Protein AF-A0A2A3XXN0-F1 (afdb_monomer_lite)

pLDDT: mean 83.29, std 21.58, range [26.61, 98.38]

Radius of gyration: 18.11 Å; chains: 1; bounding box: 36×48×67 Å

Structure (mmCIF, N/CA/C/O backbone):
data_AF-A0A2A3XXN0-F1
#
_entry.id   AF-A0A2A3XXN0-F1
#
loop_
_atom_site.group_PDB
_atom_site.id
_atom_site.type_symbol
_atom_site.label_atom_id
_atom_site.label_alt_id
_atom_site.label_comp_id
_atom_site.label_asym_id
_atom_site.label_entity_id
_atom_site.label_seq_id
_atom_site.pdbx_PDB_ins_code
_atom_site.Cartn_x
_atom_site.Cartn_y
_atom_site.Cartn_z
_atom_site.occupancy
_atom_site.B_iso_or_equiv
_atom_site.auth_seq_id
_atom_site.auth_comp_id
_atom_site.auth_asym_id
_atom_site.auth_atom_id
_atom_site.pdbx_PDB_model_num
ATOM 1 N N . MET A 1 1 ? 0.523 -31.269 47.892 1.00 31.52 1 MET A N 1
ATOM 2 C CA . MET A 1 1 ? 1.799 -30.514 47.862 1.00 31.52 1 MET A CA 1
ATOM 3 C C . MET A 1 1 ? 2.349 -30.704 46.452 1.00 31.52 1 MET A C 1
ATOM 5 O O . MET A 1 1 ? 2.506 -31.855 46.098 1.00 31.52 1 MET A O 1
ATOM 9 N N . ASN A 1 2 ? 2.529 -29.755 45.531 1.00 29.28 2 ASN A N 1
ATOM 10 C CA . ASN A 1 2 ? 2.649 -28.292 45.492 1.00 29.28 2 ASN A CA 1
ATOM 11 C C . ASN A 1 2 ? 2.385 -27.905 44.000 1.00 29.28 2 ASN A C 1
ATOM 13 O O . ASN A 1 2 ? 3.037 -28.478 43.140 1.00 29.28 2 ASN A O 1
ATOM 17 N N . LYS A 1 3 ? 1.225 -27.328 43.643 1.00 26.61 3 LYS A N 1
ATOM 18 C CA . LYS A 1 3 ? 0.945 -25.919 43.244 1.00 26.61 3 LYS A CA 1
ATOM 19 C C . LYS A 1 3 ? 1.565 -25.415 41.909 1.00 26.61 3 LYS A C 1
ATOM 21 O O . LYS A 1 3 ? 2.778 -25.372 41.786 1.00 26.61 3 LYS A O 1
ATOM 26 N N . TYR A 1 4 ? 0.668 -24.887 41.052 1.00 28.94 4 TYR A N 1
ATOM 27 C CA . TYR A 1 4 ? 0.806 -24.082 39.807 1.00 28.94 4 TYR A CA 1
ATOM 28 C C . TYR A 1 4 ? 1.033 -24.847 38.487 1.00 28.94 4 TYR A C 1
ATOM 30 O O . TYR A 1 4 ? 2.072 -25.468 38.322 1.00 28.94 4 TYR A O 1
ATOM 38 N N . ARG A 1 5 ? 0.056 -24.998 37.567 1.00 27.69 5 ARG A N 1
ATOM 39 C CA . ARG A 1 5 ? -0.831 -24.053 36.819 1.00 27.69 5 ARG A CA 1
ATOM 40 C C . ARG A 1 5 ? -0.093 -23.121 35.860 1.00 27.69 5 ARG A C 1
ATOM 42 O O . ARG A 1 5 ? 0.720 -22.322 36.301 1.00 27.69 5 ARG A O 1
ATOM 49 N N . ASP A 1 6 ? -0.508 -23.228 34.597 1.00 33.38 6 ASP A N 1
ATOM 50 C CA . ASP A 1 6 ? -0.842 -22.151 33.664 1.00 33.38 6 ASP A CA 1
ATOM 51 C C . ASP A 1 6 ? -0.013 -20.870 33.739 1.00 33.38 6 ASP A C 1
ATOM 53 O O . ASP A 1 6 ? -0.116 -20.100 34.691 1.00 33.38 6 ASP A O 1
ATOM 57 N N . SER A 1 7 ? 0.642 -20.529 32.635 1.00 28.55 7 SER A N 1
ATOM 58 C CA . SER A 1 7 ? 0.302 -19.290 31.925 1.00 28.55 7 SER A CA 1
ATOM 59 C C . SER A 1 7 ? 1.093 -19.200 30.626 1.00 28.55 7 SER A C 1
ATOM 61 O O . SER A 1 7 ? 2.316 -19.221 30.631 1.00 28.55 7 SER A O 1
ATOM 63 N N . HIS A 1 8 ? 0.348 -19.136 29.521 1.00 28.92 8 HIS A N 1
ATOM 64 C CA . HIS A 1 8 ? 0.619 -18.290 28.366 1.00 28.92 8 HIS A CA 1
ATOM 65 C C . HIS A 1 8 ? 2.103 -18.043 28.070 1.00 28.92 8 HIS A C 1
ATOM 67 O O . HIS A 1 8 ? 2.725 -17.163 28.664 1.00 28.92 8 HIS A O 1
ATOM 73 N N . ALA A 1 9 ? 2.630 -18.720 27.044 1.00 30.84 9 ALA A N 1
ATOM 74 C CA . ALA A 1 9 ? 3.597 -18.047 26.192 1.00 30.84 9 ALA A CA 1
ATOM 75 C C . ALA A 1 9 ? 2.924 -16.734 25.785 1.00 30.84 9 ALA A C 1
ATOM 77 O O . ALA A 1 9 ? 1.932 -16.737 25.054 1.00 30.84 9 ALA A O 1
ATOM 78 N N . LEU A 1 10 ? 3.377 -15.652 26.412 1.00 29.64 10 LEU A N 1
ATOM 79 C CA . LEU A 1 10 ? 2.967 -14.290 26.155 1.00 29.64 10 LEU A CA 1
ATOM 80 C C . LEU A 1 10 ? 3.244 -14.041 24.671 1.00 29.64 10 LEU A C 1
ATOM 82 O O . LEU A 1 10 ? 4.331 -13.616 24.290 1.00 29.64 10 LEU A O 1
ATOM 86 N N . LEU A 1 11 ? 2.249 -14.326 23.827 1.00 33.38 11 LEU A N 1
ATOM 87 C CA . LEU A 1 11 ? 1.961 -13.489 22.679 1.00 33.38 11 LEU A CA 1
ATOM 88 C C . LEU A 1 11 ? 1.832 -12.107 23.290 1.00 33.38 11 LEU A C 1
ATOM 90 O O . LEU A 1 11 ? 0.833 -11.795 23.935 1.00 33.38 11 LEU A O 1
ATOM 94 N N . SER A 1 12 ? 2.934 -11.368 23.235 1.00 31.33 12 SER A N 1
ATOM 95 C CA . SER A 1 12 ? 2.986 -9.972 23.599 1.00 31.33 12 SER A CA 1
ATOM 96 C C . SER A 1 12 ? 1.772 -9.322 22.950 1.00 31.33 12 SER A C 1
ATOM 98 O O . SER A 1 12 ? 1.734 -9.140 21.736 1.00 31.33 12 SER A O 1
ATOM 100 N N . THR A 1 13 ? 0.780 -8.970 23.765 1.00 36.03 13 THR A N 1
ATOM 101 C CA . THR A 1 13 ? -0.279 -8.000 23.464 1.00 36.03 13 THR A CA 1
ATOM 102 C C . THR A 1 13 ? 0.332 -6.598 23.369 1.00 36.03 13 THR A C 1
ATOM 104 O O . THR A 1 13 ? -0.202 -5.622 23.887 1.00 36.03 13 THR A O 1
ATOM 107 N N . GLY A 1 14 ? 1.533 -6.516 22.803 1.00 30.12 14 GLY A N 1
ATOM 108 C CA . GLY A 1 14 ? 2.234 -5.298 22.509 1.00 30.12 14 GLY A CA 1
ATOM 109 C C . GLY A 1 14 ? 1.840 -4.916 21.104 1.00 30.12 14 GLY A C 1
ATOM 110 O O . GLY A 1 14 ? 2.190 -5.600 20.146 1.00 30.12 14 GLY A O 1
ATOM 111 N N . THR A 1 15 ? 1.131 -3.804 20.984 1.00 36.34 15 THR A N 1
ATOM 112 C CA . THR A 1 15 ? 1.136 -3.011 19.764 1.00 36.34 15 THR A CA 1
ATOM 113 C C . THR A 1 15 ? 2.604 -2.757 19.409 1.00 36.34 15 THR A C 1
ATOM 115 O O . THR A 1 15 ? 3.272 -1.940 20.047 1.00 36.34 15 THR A O 1
ATOM 118 N N . TYR A 1 16 ? 3.154 -3.488 18.438 1.00 38.81 16 TYR A N 1
ATOM 119 C CA . TYR A 1 16 ? 4.492 -3.215 17.922 1.00 38.81 16 TYR A CA 1
ATOM 120 C C . TYR A 1 16 ? 4.401 -1.970 17.042 1.00 38.81 16 TYR A C 1
ATOM 122 O O . TYR A 1 16 ? 4.278 -2.045 15.824 1.00 38.81 16 TYR A O 1
ATOM 130 N N . ARG A 1 17 ? 4.423 -0.795 17.676 1.00 40.22 17 ARG A N 1
ATOM 131 C CA . ARG A 1 17 ? 4.572 0.474 16.967 1.00 40.22 17 ARG A CA 1
ATOM 132 C C . ARG A 1 17 ? 6.032 0.613 16.558 1.00 40.22 17 ARG A C 1
ATOM 134 O O . ARG A 1 17 ? 6.850 1.094 17.337 1.00 40.22 17 ARG A O 1
ATOM 141 N N . PHE A 1 18 ? 6.361 0.233 15.327 1.00 41.38 18 PHE A N 1
ATOM 142 C CA . PHE A 1 18 ? 7.601 0.667 14.677 1.00 41.38 18 PHE A CA 1
ATOM 143 C C . PHE A 1 18 ? 7.452 2.123 14.218 1.00 41.38 18 PHE A C 1
ATOM 145 O O . PHE A 1 18 ? 7.544 2.434 13.040 1.00 41.38 18 PHE A O 1
ATOM 152 N N . ALA A 1 19 ? 7.170 3.024 15.156 1.00 40.97 19 ALA A N 1
ATOM 153 C CA . ALA A 1 19 ? 7.365 4.449 14.953 1.00 40.97 19 ALA A CA 1
ATOM 154 C C . ALA A 1 19 ? 8.741 4.772 15.536 1.00 40.97 19 ALA A C 1
ATOM 156 O O . ALA A 1 19 ? 8.857 5.205 16.680 1.00 40.97 19 ALA A O 1
ATOM 157 N N . SER A 1 20 ? 9.799 4.463 14.793 1.00 40.34 20 SER A N 1
ATOM 158 C CA . SER A 1 20 ? 11.129 4.972 15.115 1.00 40.34 20 SER A CA 1
ATOM 159 C C . SER A 1 20 ? 11.584 5.860 13.976 1.00 40.34 20 SER A C 1
ATOM 161 O O . SER A 1 20 ? 11.486 5.438 12.823 1.00 40.34 20 SER A O 1
ATOM 163 N N . ASP A 1 21 ? 12.161 7.016 14.311 1.00 53.62 21 ASP A N 1
ATOM 164 C CA . ASP A 1 21 ? 13.241 7.601 13.517 1.00 53.62 21 ASP A CA 1
ATOM 165 C C . ASP A 1 21 ? 14.273 6.494 13.296 1.00 53.62 21 ASP A C 1
ATOM 167 O O . ASP A 1 21 ? 15.092 6.166 14.157 1.00 53.62 21 ASP A O 1
ATOM 171 N N . SER A 1 22 ? 14.118 5.801 12.177 1.00 57.56 22 SER A N 1
ATOM 172 C CA . SER A 1 22 ? 14.916 4.644 11.847 1.00 57.56 22 SER A CA 1
ATOM 173 C C . SER A 1 22 ? 16.317 5.142 11.525 1.00 57.56 22 SER A C 1
ATOM 175 O O . SER A 1 22 ? 16.521 5.906 10.586 1.00 57.56 22 SER A O 1
ATOM 177 N N . THR A 1 23 ? 17.304 4.694 12.298 1.00 66.31 23 THR A N 1
ATOM 178 C CA . THR A 1 23 ? 18.726 4.932 12.007 1.00 66.31 23 THR A CA 1
ATOM 179 C C . THR A 1 23 ? 19.225 4.072 10.839 1.00 66.31 23 THR A C 1
ATOM 181 O O . THR A 1 23 ? 20.388 4.167 10.446 1.00 66.31 23 THR A O 1
ATOM 184 N N . VAL A 1 24 ? 18.356 3.220 10.284 1.00 76.50 24 VAL A N 1
ATOM 185 C CA . VAL A 1 24 ? 18.635 2.340 9.150 1.00 76.50 24 VAL A CA 1
ATOM 186 C C . VAL A 1 24 ? 18.548 3.150 7.860 1.00 76.50 24 VAL A C 1
ATOM 188 O O . VAL A 1 24 ? 17.579 3.879 7.649 1.00 76.50 24 VAL A O 1
ATOM 191 N N . SER A 1 25 ? 19.542 3.009 6.980 1.00 85.00 25 SER A N 1
ATOM 192 C CA . SER A 1 25 ? 19.574 3.732 5.704 1.00 85.00 25 SER A CA 1
ATOM 193 C C . SER A 1 25 ? 18.350 3.424 4.835 1.00 85.00 25 SER A C 1
ATOM 195 O O . SER A 1 25 ? 17.770 2.339 4.918 1.00 85.00 25 SER A O 1
ATOM 197 N N . ALA A 1 26 ? 17.989 4.361 3.954 1.00 83.19 26 ALA A N 1
ATOM 198 C CA . ALA A 1 26 ? 16.906 4.167 2.989 1.00 83.19 26 ALA A CA 1
ATOM 199 C C . ALA A 1 26 ? 17.110 2.905 2.131 1.00 83.19 26 ALA A C 1
ATOM 201 O O . ALA A 1 26 ? 16.156 2.175 1.884 1.00 83.19 26 ALA A O 1
ATOM 202 N N . ASP A 1 27 ? 18.355 2.601 1.750 1.00 89.69 27 ASP A N 1
ATOM 203 C CA . ASP A 1 27 ? 18.700 1.385 1.003 1.00 89.69 27 ASP A CA 1
ATOM 204 C C . ASP A 1 27 ? 18.394 0.113 1.800 1.00 89.69 27 ASP A C 1
ATOM 206 O O . ASP A 1 27 ? 17.771 -0.812 1.287 1.00 89.69 27 ASP A O 1
ATOM 210 N N . ALA A 1 28 ? 18.763 0.071 3.081 1.00 88.31 28 ALA A N 1
ATOM 211 C CA . ALA A 1 28 ? 18.501 -1.095 3.916 1.00 88.31 28 ALA A CA 1
ATOM 212 C C . ALA A 1 28 ? 17.000 -1.273 4.211 1.00 88.31 28 ALA A C 1
ATOM 214 O O . ALA A 1 28 ? 16.504 -2.401 4.206 1.00 88.31 28 ALA A O 1
ATOM 215 N N . GLN A 1 29 ? 16.255 -0.178 4.402 1.00 87.12 29 GLN A N 1
ATOM 216 C CA . GLN A 1 29 ? 14.794 -0.234 4.518 1.00 87.12 29 GLN A CA 1
ATOM 217 C C . GLN A 1 29 ? 14.156 -0.739 3.221 1.00 87.12 29 GLN A C 1
ATOM 219 O O . GLN A 1 29 ? 13.316 -1.637 3.253 1.00 87.12 29 GLN A O 1
ATOM 224 N N . TRP A 1 30 ? 14.588 -0.209 2.077 1.00 89.56 30 TRP A N 1
ATOM 225 C CA . TRP A 1 30 ? 14.100 -0.609 0.764 1.00 89.56 30 TRP A CA 1
ATOM 226 C C . TRP A 1 30 ? 14.363 -2.092 0.478 1.00 89.56 30 TRP A C 1
ATOM 228 O O . TRP A 1 30 ? 13.416 -2.828 0.197 1.00 89.56 30 TRP A O 1
ATOM 238 N N . SER A 1 31 ? 15.616 -2.542 0.605 1.00 90.25 31 SER A N 1
ATOM 239 C CA . SER A 1 31 ? 16.017 -3.936 0.366 1.00 90.25 31 SER A CA 1
ATOM 240 C C . SER A 1 31 ? 15.181 -4.910 1.211 1.00 90.25 31 SER A C 1
ATOM 242 O O . SER A 1 31 ? 14.724 -5.945 0.717 1.00 90.25 31 SER A O 1
ATOM 244 N N . PHE A 1 32 ? 14.874 -4.542 2.461 1.00 88.62 32 PHE A N 1
ATOM 245 C CA . PHE A 1 32 ? 14.057 -5.369 3.344 1.00 88.62 32 PHE A CA 1
ATOM 246 C C . PHE A 1 32 ? 12.552 -5.326 3.030 1.00 88.62 32 PHE A C 1
ATOM 248 O O . PHE A 1 32 ? 11.915 -6.380 2.966 1.00 88.62 32 PHE A O 1
ATOM 255 N N . PHE A 1 33 ? 11.960 -4.136 2.882 1.00 89.88 33 PHE A N 1
ATOM 256 C CA . PHE A 1 33 ? 10.502 -3.972 2.821 1.00 89.88 33 PHE A CA 1
ATOM 257 C C . PHE A 1 33 ? 9.923 -4.093 1.413 1.00 89.88 33 PHE A C 1
ATOM 259 O O . PHE A 1 33 ? 8.839 -4.658 1.261 1.00 89.88 33 PHE A O 1
ATOM 266 N N . ALA A 1 34 ? 10.617 -3.608 0.378 1.00 92.38 34 ALA A N 1
ATOM 267 C CA . ALA A 1 34 ? 10.044 -3.508 -0.965 1.00 92.38 34 ALA A CA 1
ATOM 268 C C . ALA A 1 34 ? 9.593 -4.875 -1.500 1.00 92.38 34 ALA A C 1
ATOM 270 O O . ALA A 1 34 ? 8.484 -5.006 -2.014 1.00 92.38 34 ALA A O 1
ATOM 271 N N . SER A 1 35 ? 10.413 -5.913 -1.309 1.00 91.31 35 SER A N 1
ATOM 272 C CA . SER A 1 35 ? 10.097 -7.284 -1.733 1.00 91.31 35 SER A CA 1
ATOM 273 C C . SER A 1 35 ? 8.991 -7.955 -0.910 1.00 91.31 35 SER A C 1
ATOM 275 O O . SER A 1 35 ? 8.350 -8.878 -1.404 1.00 91.31 35 SER A O 1
ATOM 277 N N . LYS A 1 36 ? 8.749 -7.503 0.327 1.00 90.38 36 LYS A N 1
ATOM 278 C CA . LYS A 1 36 ? 7.704 -8.044 1.215 1.00 90.38 36 LYS A CA 1
ATOM 279 C C . LYS A 1 36 ? 6.329 -7.456 0.919 1.00 90.38 36 LYS A C 1
ATOM 281 O O . LYS A 1 36 ? 5.325 -8.139 1.088 1.00 90.38 36 LYS A O 1
ATOM 286 N N . ILE A 1 37 ? 6.294 -6.195 0.495 1.00 92.50 37 ILE A N 1
ATOM 287 C CA . ILE A 1 37 ? 5.057 -5.498 0.127 1.00 92.50 37 ILE A CA 1
ATOM 288 C C . ILE A 1 37 ? 4.643 -5.8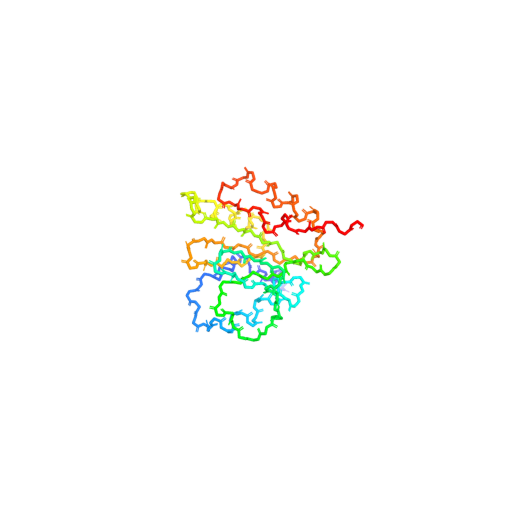74 -1.300 1.00 92.50 37 ILE A C 1
ATOM 290 O O . ILE A 1 37 ? 3.459 -6.055 -1.582 1.00 92.50 37 ILE A O 1
ATOM 294 N N . ALA A 1 38 ? 5.610 -5.984 -2.215 1.00 93.88 38 ALA A N 1
ATOM 295 C CA . ALA A 1 38 ? 5.333 -6.215 -3.623 1.00 93.88 38 ALA A CA 1
ATOM 296 C C . ALA A 1 38 ? 4.797 -7.631 -3.895 1.00 93.88 38 ALA A C 1
ATOM 298 O O . ALA A 1 38 ? 5.325 -8.625 -3.405 1.00 93.88 38 ALA A O 1
ATOM 299 N N . GLY A 1 39 ? 3.798 -7.736 -4.772 1.00 92.94 39 GLY A N 1
ATOM 300 C CA . GLY A 1 39 ? 3.323 -9.019 -5.295 1.00 92.94 39 GLY A CA 1
ATOM 301 C C . GLY A 1 39 ? 4.231 -9.596 -6.387 1.00 92.94 39 GLY A C 1
ATOM 302 O O . GLY A 1 39 ? 4.134 -10.774 -6.726 1.00 92.94 39 GLY A O 1
ATOM 303 N N . ARG A 1 40 ? 5.132 -8.781 -6.946 1.00 93.38 40 ARG A N 1
ATOM 304 C CA . ARG A 1 40 ? 6.176 -9.198 -7.893 1.00 93.38 40 ARG A CA 1
ATOM 305 C C . ARG A 1 40 ? 7.439 -8.369 -7.701 1.00 93.38 40 ARG A C 1
ATOM 307 O O . ARG A 1 40 ? 7.375 -7.274 -7.156 1.00 93.38 40 ARG A O 1
ATOM 314 N N . ALA A 1 41 ? 8.575 -8.851 -8.198 1.00 94.31 41 ALA A N 1
ATOM 315 C CA . ALA A 1 41 ? 9.892 -8.231 -8.013 1.00 94.31 41 ALA A CA 1
ATOM 316 C C . ALA A 1 41 ? 10.101 -6.926 -8.816 1.00 94.31 41 ALA A C 1
ATOM 318 O O . ALA A 1 41 ? 11.204 -6.653 -9.287 1.00 94.31 41 ALA A O 1
ATOM 319 N N . ASN A 1 42 ? 9.054 -6.119 -8.998 1.00 94.94 42 ASN A N 1
ATOM 320 C CA . ASN A 1 42 ? 9.071 -4.909 -9.800 1.00 94.94 42 ASN A CA 1
ATOM 321 C C . ASN A 1 42 ? 8.455 -3.721 -9.063 1.00 94.94 42 ASN A C 1
ATOM 323 O O . ASN A 1 42 ? 7.525 -3.858 -8.268 1.00 94.94 42 ASN A O 1
ATOM 327 N N . TYR A 1 43 ? 8.929 -2.534 -9.415 1.00 94.81 43 TYR A N 1
ATOM 328 C CA . TYR A 1 43 ? 8.347 -1.256 -9.027 1.00 94.81 43 TYR A CA 1
ATOM 329 C C . TYR A 1 43 ? 8.329 -0.312 -10.228 1.00 94.81 43 TYR A C 1
ATOM 331 O O . TYR A 1 43 ? 8.978 -0.565 -11.242 1.00 94.81 43 TYR A O 1
ATOM 339 N N . ARG A 1 44 ? 7.605 0.799 -10.122 1.00 94.75 44 ARG A N 1
ATOM 340 C CA . ARG A 1 44 ? 7.630 1.895 -11.092 1.00 94.75 44 ARG A CA 1
ATOM 341 C C . ARG A 1 44 ? 8.127 3.150 -10.419 1.00 94.75 44 ARG A C 1
ATOM 343 O O . ARG A 1 44 ? 7.594 3.537 -9.387 1.00 94.75 44 ARG A O 1
ATOM 350 N N . TRP A 1 45 ? 9.109 3.808 -11.018 1.00 93.62 45 TRP A N 1
ATOM 351 C CA . TRP A 1 45 ? 9.457 5.170 -10.623 1.00 93.62 45 TRP A CA 1
ATOM 352 C C . TRP A 1 45 ? 8.471 6.192 -11.212 1.00 93.62 45 TRP A C 1
ATOM 354 O O . TRP A 1 45 ? 7.849 5.986 -12.264 1.00 93.62 45 TRP A O 1
ATOM 364 N N . MET A 1 46 ? 8.343 7.319 -10.531 1.00 88.94 46 MET A N 1
ATOM 365 C CA . MET A 1 46 ? 7.562 8.455 -10.991 1.00 88.94 46 MET A CA 1
ATOM 366 C C . MET A 1 46 ? 8.311 9.186 -12.117 1.00 88.94 46 MET A C 1
ATOM 368 O O . MET A 1 46 ? 9.517 9.447 -12.023 1.00 88.94 46 MET A O 1
ATOM 372 N N . ASN A 1 47 ? 7.615 9.501 -13.213 1.00 89.69 47 ASN A N 1
ATOM 373 C CA . ASN A 1 47 ? 8.154 10.395 -14.240 1.00 89.69 47 ASN A CA 1
ATOM 374 C C . ASN A 1 47 ? 8.098 11.869 -13.787 1.00 89.69 47 ASN A C 1
ATOM 376 O O . ASN A 1 47 ? 7.619 12.183 -12.698 1.00 89.69 47 ASN A O 1
ATOM 380 N N . ALA A 1 48 ? 8.605 12.774 -14.626 1.00 88.50 48 ALA A N 1
ATOM 381 C CA . ALA A 1 48 ? 8.610 14.207 -14.331 1.00 88.50 48 ALA A CA 1
ATOM 382 C C . ALA A 1 48 ? 7.190 14.795 -14.220 1.00 88.50 48 ALA A C 1
ATOM 384 O O . ALA A 1 48 ? 6.981 15.775 -13.517 1.00 88.50 48 ALA A O 1
ATOM 385 N N . GLU A 1 49 ? 6.208 14.164 -14.868 1.00 89.56 49 GLU A N 1
ATOM 386 C CA . GLU A 1 49 ? 4.795 14.546 -14.847 1.00 89.56 49 GLU A CA 1
ATOM 387 C C . GLU A 1 49 ? 4.014 13.941 -13.664 1.00 89.56 49 GLU A C 1
ATOM 389 O O . GLU A 1 49 ? 2.784 14.015 -13.644 1.00 89.56 49 GLU A O 1
ATOM 394 N N . GLY A 1 50 ? 4.688 13.300 -12.702 1.00 84.44 50 GLY A N 1
ATOM 395 C CA . GLY A 1 50 ? 4.044 12.737 -11.511 1.00 84.44 50 GLY A CA 1
ATOM 396 C C . GLY A 1 50 ? 3.338 11.389 -11.724 1.00 84.44 50 GLY A C 1
ATOM 397 O O . GLY A 1 50 ? 2.496 10.998 -10.923 1.00 84.44 50 GLY A O 1
ATOM 398 N N . LYS A 1 51 ? 3.630 10.671 -12.816 1.00 85.31 51 LYS A N 1
ATOM 399 C CA . LYS A 1 51 ? 2.949 9.428 -13.221 1.00 85.31 51 LYS A CA 1
ATOM 400 C C . LYS A 1 51 ? 3.839 8.189 -13.107 1.00 85.31 51 LYS A C 1
ATOM 402 O O . LYS A 1 51 ? 5.014 8.197 -13.476 1.00 85.31 51 LYS A O 1
ATOM 407 N N . TYR A 1 52 ? 3.218 7.077 -12.716 1.00 87.81 52 TYR A N 1
ATOM 408 C CA . TYR A 1 52 ? 3.825 5.744 -12.615 1.00 87.81 52 TYR A CA 1
ATOM 409 C C . TYR A 1 52 ? 3.492 4.876 -13.842 1.00 87.81 52 TYR A C 1
ATOM 411 O O . TYR A 1 52 ? 2.643 3.981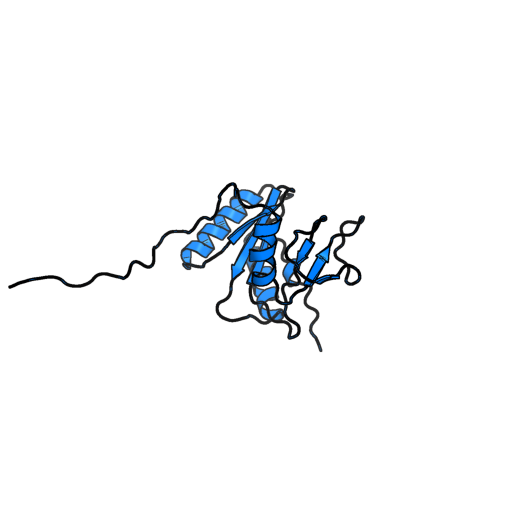 -13.800 1.00 87.81 52 TYR A O 1
ATOM 419 N N . LEU A 1 53 ? 4.133 5.164 -14.977 1.00 88.25 53 LEU A N 1
ATOM 420 C CA . LEU A 1 53 ? 3.838 4.504 -16.256 1.00 88.25 53 LEU A CA 1
ATOM 421 C C . LEU A 1 53 ? 4.396 3.062 -16.343 1.00 88.25 53 LEU A C 1
ATOM 423 O O . LEU A 1 53 ? 5.385 2.742 -15.689 1.00 88.25 53 LEU A O 1
ATOM 427 N N . PRO A 1 54 ? 3.838 2.178 -17.193 1.00 89.94 54 PRO A N 1
ATOM 428 C CA . PRO A 1 54 ? 4.412 0.846 -17.424 1.00 89.94 54 PRO A CA 1
ATOM 429 C C . PRO A 1 54 ? 5.839 0.854 -17.998 1.00 89.94 54 PRO A C 1
ATOM 431 O O . PRO A 1 54 ? 6.658 0.032 -17.607 1.00 89.94 54 PRO A O 1
ATOM 434 N N . SER A 1 55 ? 6.183 1.816 -18.864 1.00 91.88 55 SER A N 1
ATOM 435 C CA . SER A 1 55 ? 7.550 1.995 -19.410 1.00 91.88 55 SER A CA 1
ATOM 436 C C . SER A 1 55 ? 8.609 2.309 -18.341 1.00 91.88 55 SER A C 1
ATOM 438 O O . SER A 1 55 ? 9.819 2.234 -18.563 1.00 91.88 55 SER A O 1
ATOM 440 N N . ASN A 1 56 ? 8.132 2.663 -17.157 1.00 92.88 56 ASN A N 1
ATOM 441 C CA . ASN A 1 56 ? 8.889 3.098 -16.006 1.00 92.88 56 ASN A CA 1
ATOM 442 C C . ASN A 1 56 ? 9.134 1.961 -14.999 1.00 92.88 56 ASN A C 1
ATOM 444 O O . ASN A 1 56 ? 9.651 2.203 -13.910 1.00 92.88 56 ASN A O 1
ATOM 448 N N . GLU A 1 57 ? 8.770 0.731 -15.360 1.00 94.75 57 GLU A N 1
ATOM 449 C CA . GLU A 1 57 ? 8.935 -0.450 -14.522 1.00 94.75 57 GLU A CA 1
ATOM 450 C C . GLU A 1 57 ? 10.405 -0.892 -14.430 1.00 94.75 57 GLU A C 1
ATOM 452 O O . GLU A 1 57 ? 11.152 -0.854 -15.411 1.00 94.75 57 GLU A O 1
ATOM 457 N N . ARG A 1 58 ? 10.841 -1.270 -13.230 1.00 95.19 58 ARG A N 1
ATOM 458 C CA . ARG A 1 58 ? 12.205 -1.690 -12.880 1.00 95.19 58 ARG A CA 1
ATOM 459 C C . ARG A 1 58 ? 12.142 -2.889 -11.946 1.00 95.19 58 ARG A C 1
ATOM 461 O O . ARG A 1 58 ? 11.115 -3.105 -11.309 1.00 95.19 58 ARG A O 1
ATOM 468 N N . PHE A 1 59 ? 13.223 -3.658 -11.868 1.00 96.06 59 PHE A N 1
ATOM 469 C CA . PHE A 1 59 ? 13.355 -4.705 -10.857 1.00 96.06 59 PHE A CA 1
ATOM 470 C C . PHE A 1 59 ? 13.680 -4.094 -9.494 1.00 96.06 59 PHE A C 1
ATOM 472 O O . PHE A 1 59 ? 14.437 -3.129 -9.418 1.00 96.06 59 PHE A O 1
ATOM 479 N N . ILE A 1 60 ? 13.117 -4.663 -8.431 1.00 95.50 60 ILE A N 1
ATOM 480 C CA . ILE A 1 60 ? 13.490 -4.327 -7.055 1.00 95.50 60 ILE A CA 1
ATOM 481 C C . ILE A 1 60 ? 14.911 -4.857 -6.821 1.00 95.50 60 ILE A C 1
ATOM 483 O O . ILE A 1 60 ? 15.139 -6.062 -6.906 1.00 95.50 60 ILE A O 1
ATOM 487 N N . GLY A 1 61 ? 15.858 -3.952 -6.577 1.00 92.56 61 GLY A N 1
ATOM 488 C CA . GLY A 1 61 ? 17.225 -4.269 -6.154 1.00 92.56 61 GLY A CA 1
ATOM 489 C C . GLY A 1 61 ? 17.495 -3.792 -4.727 1.00 92.56 61 GLY A C 1
ATOM 490 O O . GLY A 1 61 ? 16.583 -3.310 -4.061 1.00 92.56 61 GLY A O 1
ATOM 491 N N . ASP A 1 62 ? 18.747 -3.882 -4.281 1.00 91.00 62 ASP A N 1
ATOM 492 C CA . ASP A 1 62 ? 19.133 -3.515 -2.908 1.00 91.00 62 ASP A CA 1
ATOM 493 C C . ASP A 1 62 ? 19.197 -2.007 -2.658 1.00 91.00 62 ASP A C 1
ATOM 495 O O . ASP A 1 62 ? 19.071 -1.560 -1.521 1.00 91.00 62 ASP A O 1
ATOM 499 N N . LEU A 1 63 ? 19.387 -1.214 -3.713 1.00 92.06 63 LEU A N 1
ATOM 500 C CA . LEU A 1 63 ? 19.459 0.239 -3.607 1.00 92.06 63 LEU A CA 1
ATOM 501 C C . LEU A 1 63 ? 18.074 0.859 -3.735 1.00 92.06 63 LEU A C 1
ATOM 503 O O . LEU A 1 63 ? 17.300 0.512 -4.634 1.00 92.06 63 LEU A O 1
ATOM 507 N N . SER A 1 64 ? 17.804 1.820 -2.857 1.00 88.50 64 SER A N 1
ATOM 508 C CA . SER A 1 64 ? 16.583 2.603 -2.898 1.00 88.50 64 SER A CA 1
ATOM 509 C C . SER A 1 64 ? 16.502 3.419 -4.199 1.00 88.50 64 SER A C 1
ATOM 511 O O . SER A 1 64 ? 17.515 3.898 -4.724 1.00 88.50 64 SER A O 1
ATOM 513 N N . PRO A 1 65 ? 15.300 3.588 -4.775 1.00 90.12 65 PRO A N 1
ATOM 514 C CA . PRO A 1 65 ? 15.138 4.375 -5.986 1.00 90.12 65 PRO A CA 1
ATOM 515 C C . PRO A 1 65 ? 15.468 5.852 -5.750 1.00 90.12 65 PRO A C 1
ATOM 517 O O . PRO A 1 65 ? 14.960 6.480 -4.828 1.00 90.12 65 PRO A O 1
ATOM 520 N N . ALA A 1 66 ? 16.214 6.460 -6.675 1.00 87.62 66 ALA A N 1
ATOM 521 C CA . ALA A 1 66 ? 16.517 7.898 -6.644 1.00 87.62 66 ALA A CA 1
ATOM 522 C C . ALA A 1 66 ? 15.296 8.812 -6.907 1.00 87.62 66 ALA A C 1
ATOM 524 O O . ALA A 1 66 ? 15.422 10.034 -6.955 1.00 87.62 66 ALA A O 1
ATOM 525 N N . ARG A 1 67 ? 14.121 8.232 -7.165 1.00 87.56 67 ARG A N 1
ATOM 526 C CA . ARG A 1 67 ? 12.857 8.924 -7.446 1.00 87.56 67 ARG A CA 1
ATOM 527 C C . ARG A 1 67 ? 11.739 8.231 -6.676 1.00 87.56 67 ARG A C 1
ATOM 529 O O . ARG A 1 67 ? 11.855 7.022 -6.476 1.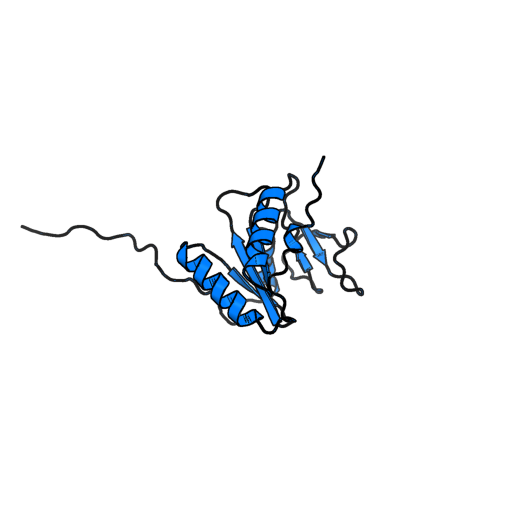00 87.56 67 ARG A O 1
ATOM 536 N N . PRO A 1 68 ? 10.640 8.933 -6.344 1.00 88.50 68 PRO A N 1
ATOM 537 C CA . PRO A 1 68 ? 9.454 8.293 -5.792 1.00 88.50 68 PRO A CA 1
ATOM 538 C C . PRO A 1 68 ? 9.073 7.058 -6.605 1.00 88.50 68 PRO A C 1
ATOM 540 O O . PRO A 1 68 ? 9.102 7.077 -7.841 1.00 88.50 68 PRO A O 1
ATOM 543 N N . ALA A 1 69 ? 8.784 5.973 -5.903 1.00 90.62 69 ALA A N 1
ATOM 544 C CA . ALA A 1 69 ? 8.623 4.657 -6.482 1.00 90.62 69 ALA A CA 1
ATOM 545 C C . ALA A 1 69 ? 7.432 3.949 -5.849 1.00 90.62 69 ALA A C 1
ATOM 547 O O . ALA A 1 69 ? 7.276 3.957 -4.633 1.00 90.62 69 ALA A O 1
ATOM 548 N N . ALA A 1 70 ? 6.628 3.303 -6.686 1.00 90.81 70 ALA A N 1
ATOM 549 C CA . ALA A 1 70 ? 5.516 2.469 -6.263 1.00 90.81 70 ALA A CA 1
ATOM 550 C C . ALA A 1 70 ? 5.817 1.016 -6.631 1.00 90.81 70 ALA A C 1
ATOM 552 O O . ALA A 1 70 ? 6.059 0.706 -7.802 1.00 90.81 70 ALA A O 1
ATOM 553 N N . VAL A 1 71 ? 5.819 0.122 -5.644 1.00 93.88 71 VAL A N 1
ATOM 554 C CA . VAL A 1 71 ? 5.952 -1.316 -5.895 1.00 93.88 71 VAL A CA 1
ATOM 555 C C . VAL A 1 71 ? 4.701 -1.870 -6.571 1.00 93.88 71 VAL A C 1
ATOM 557 O O . VAL A 1 71 ? 3.591 -1.364 -6.402 1.00 93.88 71 VAL A O 1
ATOM 560 N N . MET A 1 72 ? 4.868 -2.934 -7.348 1.00 93.94 72 MET A N 1
ATOM 561 C CA . MET A 1 72 ? 3.742 -3.630 -7.958 1.00 93.94 72 MET A CA 1
ATOM 562 C C . MET A 1 72 ? 3.114 -4.568 -6.917 1.00 93.94 72 MET A C 1
ATOM 564 O O . MET A 1 72 ? 3.651 -5.638 -6.645 1.00 93.94 72 MET A O 1
ATOM 568 N N . ILE A 1 73 ? 1.989 -4.165 -6.319 1.00 93.50 73 ILE A N 1
ATOM 569 C CA . ILE A 1 73 ? 1.368 -4.863 -5.170 1.00 93.50 73 ILE A CA 1
ATOM 570 C C . ILE A 1 73 ? 0.709 -6.205 -5.521 1.00 93.50 73 ILE A C 1
ATOM 572 O O . ILE A 1 73 ? 0.536 -7.056 -4.653 1.00 93.50 73 ILE A O 1
ATOM 576 N N . TYR A 1 74 ? 0.362 -6.410 -6.793 1.00 94.62 74 TYR A N 1
ATOM 577 C CA . TYR A 1 74 ? -0.237 -7.652 -7.272 1.00 94.62 74 TYR A CA 1
ATOM 578 C C . TYR A 1 74 ? 0.797 -8.534 -7.970 1.00 94.62 74 TYR A C 1
ATOM 580 O O . TYR A 1 74 ? 1.614 -8.061 -8.768 1.00 94.62 74 TYR A O 1
ATOM 588 N N . SER A 1 75 ? 0.726 -9.829 -7.689 1.00 92.81 75 SER A N 1
ATOM 589 C CA . SER A 1 75 ? 1.446 -10.874 -8.411 1.00 92.81 75 SER A CA 1
ATOM 590 C C . SER A 1 75 ? 0.937 -11.032 -9.847 1.00 92.81 75 SER A C 1
ATOM 592 O O . SER A 1 75 ? -0.060 -10.431 -10.256 1.00 92.81 75 SER A O 1
ATOM 594 N N . ALA A 1 76 ? 1.641 -11.839 -10.646 1.00 90.44 76 ALA A N 1
ATOM 595 C CA . ALA A 1 76 ? 1.277 -12.087 -12.043 1.00 90.44 76 ALA A CA 1
ATOM 596 C C . ALA A 1 76 ? -0.109 -12.745 -12.203 1.00 90.44 76 ALA A C 1
ATOM 598 O O . ALA A 1 76 ? -0.788 -12.488 -13.191 1.00 90.44 76 ALA A O 1
ATOM 599 N N . ASP A 1 77 ? -0.540 -13.537 -11.220 1.00 91.31 77 ASP A N 1
ATOM 600 C CA . ASP A 1 77 ? -1.872 -14.149 -11.124 1.00 91.31 77 ASP A CA 1
ATOM 601 C C . ASP A 1 77 ? -2.914 -13.238 -10.442 1.00 91.31 77 ASP A C 1
ATOM 603 O O . ASP A 1 77 ? -4.023 -13.671 -10.138 1.00 91.31 77 ASP A O 1
ATOM 607 N N . GLY A 1 78 ? -2.585 -11.961 -10.214 1.00 92.88 78 GLY A N 1
ATOM 608 C CA . GLY A 1 78 ? -3.538 -10.960 -9.738 1.00 92.88 78 GLY A CA 1
ATOM 609 C C . GLY A 1 78 ? -3.894 -11.098 -8.260 1.00 92.88 78 GLY A C 1
ATOM 610 O O . GLY A 1 78 ? -5.035 -10.821 -7.883 1.00 92.88 78 GLY A O 1
ATOM 611 N N . ARG A 1 79 ? -2.943 -11.522 -7.421 1.00 95.44 79 ARG A N 1
ATOM 612 C CA . ARG A 1 79 ? -3.139 -11.685 -5.977 1.00 95.44 79 ARG A CA 1
ATOM 613 C C . ARG A 1 79 ? -2.315 -10.677 -5.184 1.00 95.44 79 ARG A C 1
ATOM 615 O O . ARG A 1 79 ? -1.178 -10.374 -5.535 1.00 95.44 79 ARG A O 1
ATOM 622 N N . ALA A 1 80 ? -2.898 -10.140 -4.121 1.00 95.44 80 ALA A N 1
ATOM 623 C CA . ALA A 1 80 ? -2.215 -9.291 -3.154 1.00 95.44 80 ALA A CA 1
ATOM 624 C C . ALA A 1 80 ? -1.727 -10.142 -1.982 1.00 95.44 80 ALA A C 1
ATOM 626 O O . ALA A 1 80 ? -2.495 -10.920 -1.421 1.00 95.44 80 ALA A O 1
ATOM 627 N N . GLN A 1 81 ? -0.463 -9.970 -1.601 1.00 95.56 81 GLN A N 1
ATOM 628 C CA . GLN A 1 81 ? 0.098 -10.515 -0.354 1.00 95.56 81 GLN A CA 1
ATOM 629 C C . GLN A 1 81 ? 0.050 -9.490 0.789 1.00 95.56 81 GLN A C 1
ATOM 631 O O . GLN A 1 81 ? 0.219 -9.841 1.950 1.00 95.56 81 GLN A O 1
ATOM 636 N N . THR A 1 82 ? -0.182 -8.222 0.452 1.00 95.62 82 THR A N 1
ATOM 637 C CA . THR A 1 82 ? -0.248 -7.093 1.379 1.00 95.62 82 THR A CA 1
ATOM 638 C C . THR A 1 82 ? -1.407 -6.193 0.962 1.00 95.62 82 THR A C 1
ATOM 640 O O . THR A 1 82 ? -1.570 -5.913 -0.228 1.00 95.62 82 THR A O 1
ATOM 643 N N . ILE A 1 83 ? -2.211 -5.738 1.924 1.00 96.56 83 ILE A N 1
ATOM 644 C CA . ILE A 1 83 ? -3.148 -4.630 1.711 1.00 96.56 83 ILE A CA 1
ATOM 645 C C . ILE A 1 83 ? -2.413 -3.321 1.983 1.00 96.56 83 ILE A C 1
ATOM 647 O O . ILE A 1 83 ? -1.786 -3.168 3.032 1.00 96.56 83 ILE A O 1
ATOM 651 N N . CYS A 1 84 ? -2.493 -2.390 1.037 1.00 95.69 84 CYS A N 1
ATOM 652 C CA . CYS A 1 84 ? -1.872 -1.076 1.114 1.00 95.69 84 CYS A CA 1
ATOM 653 C C . CYS A 1 84 ? -2.965 -0.016 1.264 1.00 95.69 84 CYS A C 1
ATOM 655 O O . CYS A 1 84 ? -3.783 0.170 0.361 1.00 95.69 84 CYS A O 1
ATOM 657 N N . LEU A 1 85 ? -2.967 0.685 2.394 1.00 97.06 85 LEU A N 1
ATOM 658 C CA . LEU A 1 85 ? -3.847 1.822 2.644 1.00 97.06 85 LEU A CA 1
ATOM 659 C C . LEU A 1 85 ? -3.029 3.106 2.507 1.00 97.06 85 LEU A C 1
ATOM 661 O O . LEU A 1 85 ? -2.046 3.274 3.225 1.00 97.06 85 LEU A O 1
ATOM 665 N N . ASP A 1 86 ? -3.412 3.983 1.584 1.00 95.88 86 ASP A N 1
ATOM 666 C CA . ASP A 1 86 ? -2.704 5.230 1.280 1.00 95.88 86 ASP A CA 1
ATOM 667 C C . ASP A 1 86 ? -3.501 6.429 1.800 1.00 95.88 86 ASP A C 1
ATOM 669 O O . ASP A 1 86 ? -4.572 6.732 1.282 1.00 95.88 86 ASP A O 1
ATOM 673 N N . PHE A 1 87 ? -3.019 7.082 2.855 1.00 97.56 87 PHE A N 1
ATOM 674 C CA . PHE A 1 87 ? -3.675 8.238 3.454 1.00 97.56 87 PHE A CA 1
ATOM 675 C C . PHE A 1 87 ? -3.003 9.540 3.001 1.00 97.56 87 PHE A C 1
ATOM 677 O O . PHE A 1 87 ? -1.840 9.818 3.308 1.00 97.56 87 PHE A O 1
ATOM 684 N N . ASP A 1 88 ? -3.766 10.371 2.293 1.00 95.38 88 ASP A N 1
ATOM 685 C CA . ASP A 1 88 ? -3.270 11.553 1.590 1.00 95.38 88 ASP A CA 1
ATOM 686 C C . ASP A 1 88 ? -3.206 12.792 2.506 1.00 95.38 88 ASP A C 1
ATOM 688 O O . ASP A 1 88 ? -4.191 13.206 3.128 1.00 95.38 88 ASP A O 1
ATOM 692 N N . ALA A 1 89 ? -2.035 13.433 2.533 1.00 94.69 89 ALA A N 1
ATOM 693 C CA . ALA A 1 89 ? -1.740 14.619 3.340 1.00 94.69 89 ALA A CA 1
ATOM 694 C C . ALA A 1 89 ? -2.567 15.856 2.983 1.00 94.69 89 ALA A C 1
ATOM 696 O O . ALA A 1 89 ? -2.629 16.801 3.769 1.00 94.69 89 ALA A O 1
ATOM 697 N N . LYS A 1 90 ? -3.210 15.886 1.810 1.00 95.56 90 LYS A N 1
ATOM 698 C CA . LYS A 1 90 ? -4.059 17.022 1.426 1.00 95.56 90 LYS A CA 1
ATOM 699 C C . LYS A 1 90 ? -5.313 17.149 2.293 1.00 95.56 90 LYS A C 1
ATOM 701 O O . LYS A 1 90 ? -5.965 18.193 2.267 1.00 95.56 90 LYS A O 1
ATOM 706 N N . PHE A 1 91 ? -5.691 16.091 3.010 1.00 97.00 91 PHE A N 1
ATOM 707 C CA . PHE A 1 91 ? -6.876 16.088 3.853 1.00 97.00 91 PHE A CA 1
ATOM 708 C C . PHE A 1 91 ? -6.537 16.522 5.283 1.00 97.00 91 PHE A C 1
ATOM 710 O O . PHE A 1 91 ? -5.704 15.890 5.931 1.00 97.00 91 PHE A O 1
ATOM 717 N N . PRO A 1 92 ? -7.249 17.520 5.840 1.00 96.69 92 PRO A N 1
ATOM 718 C CA . PRO A 1 92 ? -7.062 17.920 7.235 1.00 96.69 92 PRO A CA 1
ATOM 719 C C . PRO A 1 92 ? -7.320 16.795 8.250 1.00 96.69 92 PRO A C 1
ATOM 721 O O . PRO A 1 92 ? -6.808 16.857 9.360 1.00 96.69 92 PRO A O 1
ATOM 724 N N . SER A 1 93 ? -8.110 15.779 7.880 1.00 97.56 93 SER A N 1
ATOM 725 C CA . SER A 1 93 ? -8.448 14.634 8.734 1.00 97.56 93 SER A CA 1
ATOM 726 C C . SER A 1 93 ? -7.381 13.538 8.773 1.00 97.56 93 SER A C 1
ATOM 728 O O . SER A 1 93 ? -7.602 12.550 9.463 1.00 97.56 93 SER A O 1
ATOM 730 N N . LEU A 1 94 ? -6.248 13.683 8.067 1.00 96.44 94 LEU A N 1
ATOM 731 C CA . LEU A 1 94 ? -5.217 12.643 7.937 1.00 96.44 94 LEU A CA 1
ATOM 732 C C . LEU A 1 94 ? -4.869 11.968 9.274 1.00 96.44 94 LEU A C 1
ATOM 734 O O . LEU A 1 94 ? -4.905 10.745 9.384 1.00 96.44 94 LEU A O 1
ATOM 738 N N . HIS A 1 95 ? -4.528 12.759 10.294 1.00 95.75 95 HIS A N 1
ATOM 739 C CA . HIS A 1 95 ? -4.076 12.212 11.574 1.00 95.75 95 HIS A CA 1
ATOM 740 C C . HIS A 1 95 ? -5.194 11.499 12.342 1.00 95.75 95 HIS A C 1
ATOM 742 O O . HIS A 1 95 ? -4.946 10.446 12.929 1.00 95.75 95 HIS A O 1
ATOM 748 N N . ASP A 1 96 ? -6.416 12.032 12.297 1.00 98.06 96 ASP A N 1
ATOM 749 C CA . ASP A 1 96 ? -7.580 11.415 12.940 1.00 98.06 96 ASP A CA 1
ATOM 750 C C . ASP A 1 96 ? -7.964 10.105 12.239 1.00 98.06 96 ASP A C 1
ATOM 752 O O . ASP A 1 96 ? -8.218 9.094 12.894 1.00 98.06 96 ASP A O 1
ATOM 756 N N . ASP A 1 97 ? -7.951 10.104 10.905 1.00 98.38 97 ASP A N 1
ATOM 757 C CA . ASP A 1 97 ? -8.248 8.942 10.069 1.00 98.38 97 ASP A CA 1
ATOM 758 C C . ASP A 1 97 ? -7.220 7.815 10.288 1.00 98.38 97 ASP A C 1
ATOM 760 O O . ASP A 1 97 ? -7.604 6.659 10.481 1.00 98.38 97 ASP A O 1
ATOM 764 N N . ILE A 1 98 ? -5.920 8.136 10.339 1.00 96.62 98 ILE A N 1
ATOM 765 C CA . ILE A 1 98 ? -4.869 7.156 10.654 1.00 96.62 98 ILE A CA 1
ATOM 766 C C . ILE A 1 98 ? -5.033 6.610 12.072 1.00 96.62 98 ILE A C 1
ATOM 768 O O . ILE A 1 98 ? -4.968 5.395 12.265 1.00 96.62 98 ILE A O 1
ATOM 772 N N . ALA A 1 99 ? -5.254 7.471 13.068 1.00 96.69 99 ALA A N 1
ATOM 773 C CA . ALA A 1 99 ? -5.415 7.028 14.451 1.00 96.69 99 ALA A CA 1
ATOM 774 C C . ALA A 1 99 ? -6.636 6.105 14.608 1.00 96.69 99 ALA A C 1
ATOM 776 O O . ALA A 1 99 ? -6.570 5.087 15.309 1.00 96.69 99 ALA A O 1
ATOM 777 N N . ALA A 1 100 ? -7.734 6.417 13.913 1.00 98.00 100 ALA A N 1
ATOM 778 C CA . ALA A 1 100 ? -8.918 5.571 13.854 1.00 98.00 100 ALA A CA 1
ATOM 779 C C . ALA A 1 100 ? -8.630 4.231 13.155 1.00 98.00 100 ALA A C 1
ATOM 781 O O . ALA A 1 100 ? -9.025 3.184 13.670 1.00 98.00 100 ALA A O 1
ATOM 782 N N . CYS A 1 101 ? -7.900 4.240 12.036 1.00 97.69 101 CYS A N 1
ATOM 783 C CA . CYS A 1 101 ? -7.470 3.030 11.334 1.00 97.69 101 CYS A CA 1
ATOM 784 C C . CYS A 1 101 ? -6.592 2.131 12.210 1.00 97.69 101 CYS A C 1
ATOM 786 O O . CYS A 1 101 ? -6.856 0.936 12.319 1.00 97.69 101 CYS A O 1
ATOM 788 N N . GLN A 1 102 ? -5.583 2.692 12.877 1.00 96.31 102 GLN A N 1
ATOM 789 C CA . GLN A 1 102 ? -4.713 1.951 13.792 1.00 96.31 102 GLN A CA 1
ATOM 790 C C . GLN A 1 102 ? -5.509 1.336 14.943 1.00 96.31 102 GLN A C 1
ATOM 792 O O . GLN A 1 102 ? -5.370 0.150 15.212 1.00 96.31 102 GLN A O 1
ATOM 797 N N . THR A 1 103 ? -6.407 2.106 15.563 1.00 96.81 103 THR A N 1
ATOM 798 C CA . THR A 1 103 ? -7.281 1.606 16.638 1.00 96.81 103 THR A CA 1
ATOM 799 C C . THR A 1 103 ? -8.166 0.453 16.155 1.00 96.81 103 THR A C 1
ATOM 801 O O . THR A 1 103 ? -8.342 -0.541 16.860 1.00 96.81 103 THR A O 1
ATOM 804 N N . TRP A 1 104 ? -8.711 0.562 14.941 1.00 96.75 104 TRP A N 1
ATOM 805 C CA . TRP A 1 104 ? -9.521 -0.487 14.331 1.00 96.75 104 TRP A CA 1
ATOM 806 C C . TRP A 1 104 ? -8.698 -1.757 14.069 1.00 96.75 104 TRP A C 1
ATOM 808 O O . TRP A 1 104 ? -9.118 -2.835 14.479 1.00 96.75 104 TRP A O 1
ATOM 818 N N . LEU A 1 105 ? -7.500 -1.648 13.486 1.00 95.62 105 LEU A N 1
ATOM 819 C CA . LEU A 1 105 ? -6.596 -2.785 13.255 1.00 95.62 105 LEU A CA 1
ATOM 820 C C . LEU A 1 105 ? -6.124 -3.437 14.564 1.00 95.62 105 LEU A C 1
ATOM 822 O O . LEU A 1 105 ? -6.140 -4.665 14.683 1.00 95.62 105 LEU A O 1
ATOM 826 N N . ASP A 1 106 ? -5.770 -2.621 15.559 1.00 94.75 106 ASP A N 1
ATOM 827 C CA . ASP A 1 106 ? -5.371 -3.071 16.894 1.00 94.75 106 ASP A CA 1
ATOM 828 C C . ASP A 1 106 ? -6.502 -3.882 17.552 1.00 94.75 106 ASP A C 1
ATOM 830 O O . ASP A 1 106 ? -6.241 -4.903 18.188 1.00 94.75 106 ASP A O 1
ATOM 834 N N . SER A 1 107 ? -7.769 -3.500 17.336 1.00 96.06 107 SER A N 1
ATOM 835 C CA . SER A 1 107 ? -8.931 -4.233 17.868 1.00 96.06 107 SER A CA 1
ATOM 836 C C . SER A 1 107 ? -9.065 -5.665 17.328 1.00 96.06 107 SER A C 1
ATOM 838 O O . SER A 1 107 ? -9.654 -6.520 17.991 1.00 96.06 107 SER A O 1
ATOM 840 N N . PHE A 1 108 ? -8.466 -5.951 16.166 1.00 93.25 108 PHE A N 1
ATOM 841 C CA . PHE A 1 108 ? -8.388 -7.291 15.578 1.00 93.25 108 PHE A CA 1
ATOM 842 C C . PHE A 1 108 ? -7.055 -8.001 15.847 1.00 93.25 108 PHE A C 1
ATOM 844 O O . PHE A 1 108 ? -6.865 -9.120 15.375 1.00 93.25 108 PHE A O 1
ATOM 851 N N . ASN A 1 109 ? -6.135 -7.388 16.600 1.00 92.25 109 ASN A N 1
ATOM 852 C CA . ASN A 1 109 ? -4.759 -7.865 16.782 1.00 92.25 109 ASN A CA 1
ATOM 853 C C . ASN A 1 109 ? -4.028 -8.102 15.445 1.00 92.25 109 ASN A C 1
ATOM 855 O O . ASN A 1 109 ? -3.270 -9.063 15.297 1.00 92.25 109 ASN A O 1
ATOM 859 N N . VAL A 1 110 ? -4.279 -7.243 14.455 1.00 89.94 110 VAL A N 1
ATOM 860 C CA . VAL A 1 110 ? -3.641 -7.327 13.137 1.00 89.94 110 VAL A CA 1
ATOM 861 C C . VAL A 1 110 ? -2.252 -6.694 13.189 1.00 89.94 110 VAL A C 1
ATOM 863 O O . VAL A 1 110 ? -2.072 -5.608 13.732 1.00 89.94 110 VAL A O 1
ATOM 866 N N . LEU A 1 111 ? -1.263 -7.358 12.586 1.00 92.06 111 LEU A N 1
ATOM 867 C CA . LEU A 1 111 ? 0.065 -6.785 12.376 1.00 92.06 111 LEU A CA 1
ATOM 868 C C . LEU A 1 111 ? 0.038 -5.835 11.173 1.00 92.06 111 LEU A C 1
ATOM 870 O O . LEU A 1 111 ? -0.411 -6.213 10.092 1.00 92.06 111 LEU A O 1
ATOM 874 N N . TYR A 1 112 ? 0.584 -4.634 11.338 1.00 93.81 112 TYR A N 1
ATOM 875 C CA . TYR A 1 112 ? 0.754 -3.674 10.252 1.00 93.81 112 TYR A CA 1
ATOM 876 C C . TYR A 1 112 ? 2.041 -2.861 10.416 1.00 93.81 112 TYR A C 1
ATOM 878 O O . TYR A 1 112 ? 2.617 -2.776 11.502 1.00 93.81 112 TYR A O 1
ATOM 886 N N . VAL A 1 113 ? 2.488 -2.259 9.317 1.00 90.81 113 VAL A N 1
ATOM 887 C CA . VAL A 1 113 ? 3.606 -1.310 9.271 1.00 90.81 113 VAL A CA 1
ATOM 888 C C . VAL A 1 113 ? 3.070 0.031 8.800 1.00 90.81 113 VAL A C 1
ATOM 890 O O . VAL A 1 113 ? 2.290 0.071 7.850 1.00 90.81 113 VAL A O 1
ATOM 893 N N . VAL A 1 114 ? 3.492 1.116 9.448 1.00 91.69 114 VAL A N 1
ATOM 894 C CA . VAL A 1 114 ? 3.181 2.477 9.005 1.00 91.69 114 VAL A CA 1
ATOM 895 C C . VAL A 1 114 ? 4.442 3.128 8.466 1.00 91.69 114 VAL A C 1
ATOM 897 O O . VAL A 1 114 ? 5.471 3.139 9.135 1.00 91.69 114 VAL A O 1
ATOM 900 N N . ASP A 1 115 ? 4.339 3.658 7.257 1.00 87.38 115 ASP A N 1
ATOM 901 C CA . ASP A 1 115 ? 5.371 4.425 6.573 1.00 87.38 115 ASP A CA 1
ATOM 902 C C . ASP A 1 115 ? 4.896 5.871 6.406 1.00 87.38 115 ASP A C 1
ATOM 904 O O . ASP A 1 115 ? 3.726 6.120 6.111 1.00 87.38 115 ASP A O 1
ATOM 908 N N . GLN A 1 116 ? 5.798 6.828 6.602 1.00 87.31 116 GLN A N 1
ATOM 909 C CA . GLN A 1 116 ? 5.501 8.245 6.439 1.00 87.31 116 GLN A CA 1
ATOM 910 C C . GLN A 1 116 ? 6.218 8.775 5.203 1.00 87.31 116 GLN A C 1
ATOM 912 O O . GLN A 1 116 ? 7.445 8.820 5.134 1.00 87.31 116 GLN A O 1
ATOM 917 N N . SER A 1 117 ? 5.434 9.248 4.238 1.00 80.44 117 SER A N 1
ATOM 918 C CA . SER A 1 117 ? 5.971 9.877 3.038 1.00 80.44 117 SER A CA 1
ATOM 919 C C . SER A 1 117 ? 6.581 11.248 3.347 1.00 80.44 117 SER A C 1
ATOM 921 O O . SER A 1 117 ? 6.138 11.973 4.241 1.00 80.44 117 SER A O 1
ATOM 923 N N . ILE A 1 118 ? 7.545 11.664 2.523 1.00 77.50 118 ILE A N 1
ATOM 924 C CA . ILE A 1 118 ? 8.151 13.007 2.583 1.00 77.50 118 ILE A CA 1
ATOM 925 C C . ILE A 1 118 ? 7.095 14.108 2.377 1.00 77.50 118 ILE A C 1
ATOM 927 O O . ILE A 1 118 ? 7.208 15.194 2.939 1.00 77.50 118 ILE A O 1
ATOM 931 N N . SER A 1 119 ? 6.046 13.829 1.598 1.00 78.31 119 SER A N 1
ATOM 932 C CA . SER A 1 119 ? 4.910 14.733 1.382 1.00 78.31 119 SER A CA 1
ATOM 933 C C . SER A 1 119 ? 3.967 14.860 2.584 1.00 78.31 119 SER A C 1
ATOM 935 O O . SER A 1 119 ? 3.033 15.655 2.528 1.00 78.31 119 SER A O 1
ATOM 937 N N . GLY A 1 120 ? 4.181 14.091 3.654 1.00 84.00 120 GLY A N 1
ATOM 938 C CA . GLY A 1 120 ? 3.363 14.109 4.868 1.00 84.00 12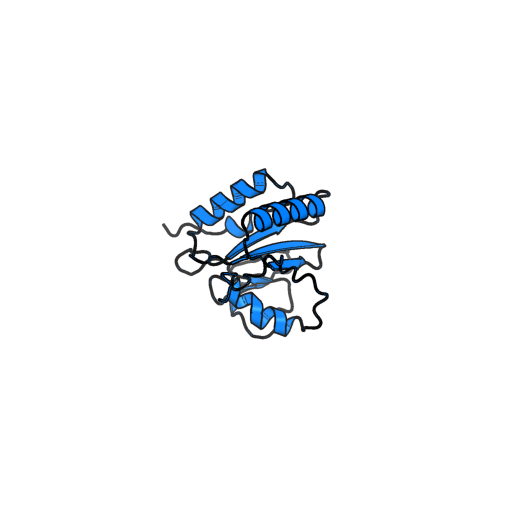0 GLY A CA 1
ATOM 939 C C . GLY A 1 120 ? 2.198 13.116 4.875 1.00 84.00 120 GLY A C 1
ATOM 940 O O . GLY A 1 120 ? 1.593 12.927 5.922 1.00 84.00 120 GLY A O 1
ATOM 941 N N . GLY A 1 121 ? 1.906 12.455 3.751 1.00 92.12 121 GLY A N 1
ATOM 942 C CA . GLY A 1 121 ? 0.952 11.343 3.688 1.00 92.12 121 GLY A CA 1
ATOM 943 C C . GLY A 1 121 ? 1.497 10.109 4.405 1.00 92.12 121 GLY A C 1
ATOM 944 O O . GLY A 1 121 ? 2.710 10.013 4.626 1.00 92.12 121 GLY A O 1
ATOM 945 N N . GLN A 1 122 ? 0.621 9.174 4.757 1.00 94.44 122 GLN A N 1
ATOM 946 C CA . GLN A 1 122 ? 0.984 7.971 5.503 1.00 94.44 122 GLN A CA 1
ATOM 947 C C . GLN A 1 122 ? 0.445 6.716 4.825 1.00 94.44 122 GLN A C 1
ATOM 949 O O . GLN A 1 122 ? -0.712 6.665 4.422 1.00 94.44 122 GLN A O 1
ATOM 954 N N . HIS A 1 123 ? 1.278 5.686 4.742 1.00 93.69 123 HIS A N 1
ATOM 955 C CA . HIS A 1 123 ? 0.895 4.388 4.206 1.00 93.69 123 HIS A CA 1
ATOM 956 C C . HIS A 1 123 ? 0.789 3.373 5.338 1.00 93.69 123 HIS A C 1
ATOM 958 O O . HIS A 1 123 ? 1.690 3.278 6.171 1.00 93.69 123 HIS A O 1
ATOM 964 N N . VAL A 1 124 ? -0.277 2.577 5.345 1.00 95.75 124 VAL A N 1
ATOM 965 C CA . VAL A 1 124 ? -0.417 1.418 6.233 1.00 95.75 124 VAL A CA 1
ATOM 966 C C . VAL A 1 124 ? -0.346 0.150 5.391 1.00 95.75 124 VAL A C 1
ATOM 968 O O . VAL A 1 124 ? -1.185 -0.079 4.519 1.00 95.75 124 VAL A O 1
ATOM 971 N N . TYR A 1 125 ? 0.656 -0.682 5.661 1.00 95.19 125 TYR A N 1
ATOM 972 C CA . TYR A 1 125 ? 0.859 -1.971 5.009 1.00 95.19 125 TYR A CA 1
ATOM 973 C C . TYR A 1 125 ? 0.424 -3.095 5.942 1.00 95.19 125 TYR A C 1
ATOM 975 O O . TYR A 1 125 ? 0.944 -3.219 7.052 1.00 95.19 125 TYR A O 1
ATOM 983 N N . ILE A 1 126 ? -0.502 -3.930 5.477 1.00 95.94 126 ILE A N 1
ATOM 984 C CA . ILE A 1 126 ? -1.060 -5.054 6.232 1.00 95.94 126 ILE A CA 1
ATOM 985 C C . ILE A 1 126 ? -0.682 -6.353 5.510 1.00 95.94 126 ILE A C 1
ATOM 987 O O . ILE A 1 126 ? -1.329 -6.701 4.515 1.00 95.94 126 ILE A O 1
ATOM 991 N N . PRO A 1 127 ? 0.368 -7.066 5.956 1.00 94.56 127 PRO A N 1
ATOM 992 C CA . PRO A 1 127 ? 0.717 -8.370 5.406 1.00 94.56 127 PRO A CA 1
ATOM 993 C C . PRO A 1 127 ? -0.413 -9.374 5.640 1.00 94.56 127 PRO A C 1
ATOM 995 O O . PRO A 1 127 ? -0.954 -9.464 6.743 1.00 94.56 127 PRO A O 1
ATOM 998 N N . LEU A 1 128 ? -0.753 -10.151 4.618 1.00 94.19 128 LEU A N 1
ATOM 999 C CA . LEU A 1 128 ? -1.787 -11.175 4.700 1.00 94.19 128 LEU A CA 1
ATOM 1000 C C . LEU A 1 128 ? -1.161 -12.551 4.943 1.00 94.19 128 LEU A C 1
ATOM 1002 O O . LEU A 1 128 ? -0.172 -12.915 4.312 1.00 94.19 128 LEU A O 1
ATOM 1006 N N . SER A 1 129 ? -1.765 -13.348 5.829 1.00 91.8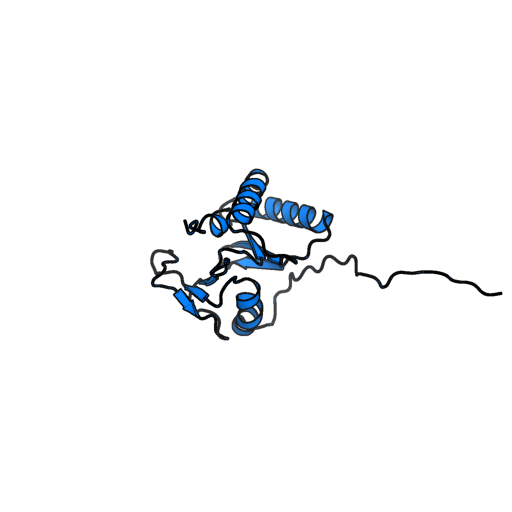1 129 SER A N 1
ATOM 1007 C CA . SER A 1 129 ? -1.397 -14.763 5.994 1.00 91.81 129 SER A CA 1
ATOM 1008 C C . SER A 1 129 ? -1.787 -15.599 4.776 1.00 91.81 129 SER A C 1
ATOM 1010 O O . SER A 1 129 ? -1.107 -16.560 4.429 1.00 91.81 129 SER A O 1
ATOM 1012 N N . GLU A 1 130 ? -2.884 -15.214 4.126 1.00 93.62 130 GLU A N 1
ATOM 1013 C CA . GLU A 1 130 ? -3.362 -15.786 2.878 1.00 93.62 130 GLU A CA 1
ATOM 1014 C C . GLU A 1 130 ? -3.565 -14.665 1.870 1.00 93.62 130 GLU A C 1
ATOM 1016 O O . GLU A 1 130 ? -4.260 -13.685 2.130 1.00 93.62 130 GLU A O 1
ATOM 1021 N N . SER A 1 131 ? -2.959 -14.821 0.698 1.00 94.94 131 SER A N 1
ATOM 1022 C CA . SER A 1 131 ? -3.136 -13.863 -0.390 1.00 94.94 131 SER A CA 1
ATOM 1023 C C . SER A 1 131 ? -4.608 -13.641 -0.742 1.00 94.94 131 SER A C 1
ATOM 1025 O O . SER A 1 131 ? -5.413 -14.570 -0.706 1.00 94.94 131 SER A O 1
ATOM 1027 N N . MET A 1 132 ? -4.939 -12.430 -1.173 1.00 95.94 132 MET A N 1
ATOM 1028 C CA . MET A 1 132 ? -6.289 -12.018 -1.551 1.00 95.94 132 MET A CA 1
ATOM 1029 C C . MET A 1 132 ? -6.368 -11.771 -3.060 1.00 95.94 132 MET A C 1
ATOM 1031 O O . MET A 1 132 ? -5.393 -11.317 -3.660 1.00 95.94 132 MET A O 1
ATOM 1035 N N . SER A 1 133 ? -7.502 -12.068 -3.702 1.00 95.88 133 SER A N 1
ATOM 1036 C CA . SER A 1 133 ? -7.675 -11.720 -5.118 1.00 95.88 133 SER A CA 1
ATOM 1037 C C . SER A 1 133 ? -7.656 -10.197 -5.295 1.00 95.88 133 SER A C 1
ATOM 1039 O O . SER A 1 133 ? -8.029 -9.449 -4.392 1.00 95.88 133 SER A O 1
ATOM 1041 N N . CYS A 1 134 ? -7.242 -9.707 -6.462 1.00 94.69 134 CYS A N 1
ATOM 1042 C CA . CYS A 1 134 ? -7.251 -8.268 -6.722 1.00 94.69 134 CYS A CA 1
ATOM 1043 C C . CYS A 1 134 ? -8.646 -7.633 -6.667 1.00 94.69 134 CYS A C 1
ATOM 1045 O O . CYS A 1 134 ? -8.766 -6.454 -6.339 1.00 94.69 134 CYS A O 1
ATOM 1047 N N . VAL A 1 135 ? -9.694 -8.410 -6.947 1.00 94.62 135 VAL A N 1
ATOM 1048 C CA . VAL A 1 135 ? -11.088 -7.967 -6.846 1.00 94.62 135 VAL A CA 1
ATOM 1049 C C . VAL A 1 135 ? -11.484 -7.793 -5.384 1.00 94.62 135 VAL A C 1
ATOM 1051 O O . VAL A 1 135 ? -11.979 -6.730 -5.015 1.00 94.62 135 VAL A O 1
ATOM 1054 N N . ASP A 1 136 ? -11.199 -8.788 -4.545 1.00 96.44 136 ASP A N 1
ATOM 1055 C CA . ASP A 1 136 ? -11.521 -8.726 -3.117 1.00 96.44 136 ASP A CA 1
ATOM 1056 C C . ASP A 1 136 ? -10.715 -7.627 -2.422 1.00 96.44 136 ASP A C 1
ATOM 1058 O O . ASP A 1 136 ? -11.277 -6.835 -1.671 1.00 96.44 136 ASP A O 1
ATOM 1062 N N . ALA A 1 137 ? -9.421 -7.506 -2.741 1.00 96.81 137 ALA A N 1
ATOM 1063 C CA . ALA A 1 137 ? -8.560 -6.461 -2.191 1.00 96.81 137 ALA A CA 1
ATOM 1064 C C . ALA A 1 137 ? -9.062 -5.065 -2.576 1.00 96.81 137 ALA A C 1
ATOM 1066 O O . ALA A 1 137 ? -9.117 -4.166 -1.737 1.00 96.81 137 ALA A O 1
ATOM 1067 N N . ARG A 1 138 ? -9.493 -4.888 -3.832 1.00 95.75 138 ARG A N 1
ATOM 1068 C CA . ARG A 1 138 ? -10.123 -3.648 -4.283 1.00 95.75 138 ARG A CA 1
ATOM 1069 C C . ARG A 1 138 ? -11.395 -3.347 -3.501 1.00 95.75 138 ARG A C 1
ATOM 1071 O O . ARG A 1 138 ? -11.507 -2.244 -2.976 1.00 95.75 138 ARG A O 1
ATOM 1078 N N . TYR A 1 139 ? -12.339 -4.285 -3.431 1.00 96.69 139 TYR A N 1
ATOM 1079 C CA . TYR A 1 139 ? -13.606 -4.049 -2.737 1.00 96.69 139 TYR A CA 1
ATOM 1080 C C . TYR A 1 139 ? -13.405 -3.771 -1.254 1.00 96.69 139 TYR A C 1
ATOM 1082 O O . TYR A 1 139 ? -14.052 -2.882 -0.706 1.00 96.69 139 TYR A O 1
ATOM 1090 N N . PHE A 1 140 ? -12.473 -4.482 -0.626 1.00 96.69 140 PHE A N 1
ATOM 1091 C CA . PHE A 1 140 ? -12.108 -4.261 0.759 1.00 96.69 140 PHE A CA 1
ATOM 1092 C C . PHE A 1 140 ? -11.613 -2.828 0.989 1.00 96.69 140 PHE A C 1
ATOM 1094 O O . PHE A 1 140 ? -12.177 -2.111 1.814 1.00 96.69 140 PHE A O 1
ATOM 1101 N N . VAL A 1 141 ? -10.626 -2.362 0.217 1.00 97.56 141 VAL A N 1
ATOM 1102 C CA . VAL A 1 141 ? -10.064 -1.011 0.393 1.00 97.56 141 VAL A CA 1
ATOM 1103 C C . VAL A 1 141 ? -11.047 0.084 -0.028 1.00 97.56 141 VAL A C 1
ATOM 1105 O O . VAL A 1 141 ? -11.128 1.118 0.631 1.00 97.56 141 VAL A O 1
ATOM 1108 N N . GLU A 1 142 ? -11.848 -0.133 -1.074 1.00 97.06 142 GLU A N 1
ATOM 1109 C CA . GLU A 1 142 ? -12.918 0.799 -1.453 1.00 97.06 142 GLU A CA 1
ATOM 1110 C C . GLU A 1 142 ? -13.978 0.930 -0.353 1.00 97.06 142 GLU A C 1
ATOM 1112 O O . GLU A 1 142 ? -14.466 2.034 -0.115 1.00 97.06 142 GLU A O 1
ATOM 1117 N N . HIS A 1 143 ? -14.302 -0.159 0.348 1.00 97.88 143 HIS A N 1
ATOM 1118 C CA . HIS A 1 143 ? -15.202 -0.114 1.495 1.00 97.88 143 HIS A CA 1
ATOM 1119 C C . HIS A 1 143 ? -14.578 0.645 2.671 1.00 97.88 143 HIS A C 1
ATOM 1121 O O . HIS A 1 143 ? -15.220 1.534 3.230 1.00 97.88 143 HIS A O 1
ATOM 1127 N N . LEU A 1 144 ? -13.310 0.380 3.002 1.00 97.69 144 LEU A N 1
ATOM 1128 C CA . LEU A 1 144 ? -12.591 1.122 4.045 1.00 97.69 144 LEU A CA 1
ATOM 1129 C C . LEU A 1 144 ? -12.516 2.626 3.749 1.00 97.69 144 LEU A C 1
ATOM 1131 O O . LEU A 1 144 ? -12.699 3.438 4.653 1.00 97.69 144 LEU A O 1
ATOM 1135 N N . ALA A 1 145 ? -12.347 3.016 2.484 1.00 97.56 145 ALA A N 1
ATOM 1136 C CA . ALA A 1 145 ? -12.336 4.421 2.071 1.00 97.56 145 ALA A CA 1
ATOM 1137 C C . ALA A 1 145 ? -13.679 5.148 2.299 1.00 97.56 145 ALA A C 1
ATOM 1139 O O . ALA A 1 145 ? -13.740 6.372 2.215 1.00 97.56 145 ALA A O 1
ATOM 1140 N N . THR A 1 146 ? -14.764 4.431 2.622 1.00 97.69 146 THR A N 1
ATOM 1141 C CA . THR A 1 146 ? -16.024 5.056 3.065 1.00 97.69 146 THR A CA 1
ATOM 1142 C C . THR A 1 146 ? -16.000 5.486 4.535 1.00 97.69 146 THR A C 1
ATOM 1144 O O . THR A 1 146 ? -16.802 6.331 4.934 1.00 97.69 146 THR A O 1
ATOM 1147 N N . HIS A 1 147 ? -15.072 4.945 5.330 1.00 97.12 147 HIS A N 1
ATOM 1148 C CA . HIS A 1 147 ? -14.922 5.242 6.755 1.00 97.12 147 HIS A CA 1
ATOM 1149 C C . HIS A 1 147 ? -13.918 6.365 7.032 1.00 97.12 147 HIS A C 1
ATOM 1151 O O . HIS A 1 147 ? -14.104 7.111 7.992 1.00 97.12 147 HIS A O 1
ATOM 1157 N N . TRP A 1 148 ? -12.891 6.511 6.190 1.00 98.19 148 TRP A N 1
ATOM 1158 C CA . TRP A 1 148 ? -11.809 7.481 6.378 1.00 98.19 148 TRP A CA 1
ATOM 1159 C C . TRP A 1 148 ? -11.651 8.369 5.154 1.00 98.19 148 TRP A C 1
ATOM 1161 O O . TRP A 1 148 ? -11.382 7.887 4.055 1.00 98.19 148 TRP A O 1
ATOM 1171 N N . LYS A 1 149 ? -11.806 9.682 5.340 1.00 97.81 149 LYS A N 1
ATOM 1172 C CA . LYS A 1 149 ? -11.856 10.634 4.218 1.00 97.81 149 LYS A CA 1
ATOM 1173 C C . LYS A 1 149 ? -10.521 10.779 3.500 1.00 97.81 149 LYS A C 1
ATOM 1175 O O . LYS A 1 149 ? -10.514 11.067 2.307 1.00 97.81 149 LYS A O 1
ATOM 1180 N N . SER A 1 150 ? -9.420 10.629 4.228 1.00 98.12 150 SER A N 1
ATOM 1181 C CA . SER A 1 150 ? -8.072 10.762 3.681 1.00 98.12 150 SER A CA 1
ATOM 1182 C C . SER A 1 150 ? -7.549 9.508 2.980 1.00 98.12 150 SER A C 1
ATOM 1184 O O . SER A 1 150 ? -6.529 9.605 2.303 1.00 98.12 150 SER A O 1
ATOM 1186 N N . LEU A 1 151 ? -8.244 8.368 3.073 1.00 98.25 151 LEU A N 1
ATOM 1187 C CA . LEU A 1 151 ? -7.830 7.117 2.436 1.00 98.25 151 LEU A CA 1
ATOM 1188 C C . LEU A 1 151 ? -8.098 7.133 0.918 1.00 98.25 151 LEU A C 1
ATOM 1190 O O . LEU A 1 151 ? -9.247 7.079 0.470 1.00 98.25 151 LEU A O 1
ATOM 1194 N N . ASP A 1 152 ? -7.034 7.136 0.114 1.00 95.69 152 ASP A N 1
ATOM 1195 C CA . ASP A 1 152 ? -7.083 6.883 -1.323 1.00 95.69 152 ASP A CA 1
ATOM 1196 C C . ASP A 1 152 ? -7.062 5.375 -1.622 1.00 95.69 152 ASP A C 1
ATOM 1198 O O . ASP A 1 152 ? -6.089 4.662 -1.386 1.00 95.69 152 ASP A O 1
ATOM 1202 N N . ALA A 1 153 ? -8.147 4.879 -2.216 1.00 94.75 153 ALA A N 1
ATOM 1203 C CA . ALA A 1 153 ? -8.257 3.487 -2.650 1.00 94.75 153 ALA A CA 1
ATOM 1204 C C . ALA A 1 153 ? -7.594 3.208 -4.015 1.00 94.75 153 ALA A C 1
ATOM 1206 O O . ALA A 1 153 ? -7.605 2.066 -4.489 1.00 94.75 153 ALA A O 1
ATOM 1207 N N . SER A 1 154 ? -7.044 4.223 -4.693 1.00 91.38 154 SER A N 1
ATOM 1208 C CA . SER A 1 154 ? -6.450 4.075 -6.026 1.00 91.38 154 SER A CA 1
ATO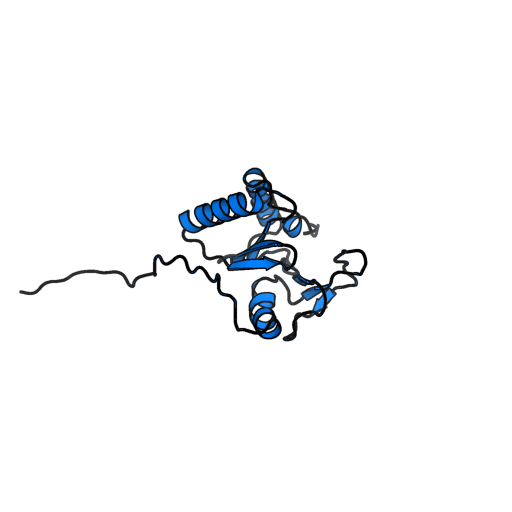M 1209 C C . SER A 1 154 ? -5.348 3.006 -6.149 1.00 91.38 154 SER A C 1
ATOM 1211 O O . SER A 1 154 ? -5.350 2.334 -7.193 1.00 91.38 154 SER A O 1
ATOM 1213 N N . PRO A 1 155 ? -4.502 2.720 -5.128 1.00 89.62 155 PRO A N 1
ATOM 1214 C CA . PRO A 1 155 ? -3.490 1.666 -5.224 1.00 89.62 155 PRO A CA 1
ATOM 1215 C C . PRO A 1 155 ? -4.071 0.284 -5.546 1.00 89.62 155 PRO A C 1
ATOM 1217 O O . PRO A 1 155 ? -3.450 -0.496 -6.265 1.00 89.62 155 PRO A O 1
ATOM 1220 N N . HIS A 1 156 ? -5.297 -0.007 -5.100 1.00 93.31 156 HIS A N 1
ATOM 1221 C CA . HIS A 1 156 ? -5.959 -1.286 -5.360 1.00 93.31 156 HIS A CA 1
ATOM 1222 C C . HIS A 1 156 ? -6.894 -1.274 -6.582 1.00 93.31 156 HIS A C 1
ATOM 1224 O O . HIS A 1 156 ? -7.309 -2.342 -7.034 1.00 93.31 156 HIS A O 1
ATOM 1230 N N . ARG A 1 157 ? -7.169 -0.111 -7.193 1.00 86.50 157 ARG A N 1
ATOM 1231 C CA . ARG A 1 157 ? -8.011 0.013 -8.405 1.00 86.50 157 ARG A CA 1
ATOM 1232 C C . ARG A 1 157 ? -7.288 -0.328 -9.709 1.00 86.50 157 ARG A C 1
ATOM 1234 O O . ARG A 1 157 ? -7.937 -0.529 -10.733 1.00 86.50 157 ARG A O 1
ATOM 1241 N N . VAL A 1 158 ? -5.956 -0.377 -9.695 1.00 69.19 158 VAL A N 1
ATOM 1242 C CA . VAL A 1 158 ? -5.120 -0.559 -10.898 1.00 69.19 158 VAL A CA 1
ATOM 1243 C C . VAL A 1 158 ? -4.991 -2.008 -11.377 1.00 69.19 158 VAL A C 1
ATOM 1245 O O . VAL A 1 158 ? -4.425 -2.235 -12.451 1.00 69.19 158 VAL A O 1
ATOM 1248 N N . ALA A 1 159 ? -5.528 -2.990 -10.646 1.00 55.41 159 ALA A N 1
ATOM 1249 C CA . ALA A 1 159 ? -5.622 -4.350 -11.161 1.00 55.41 159 ALA A CA 1
ATOM 1250 C C . ALA A 1 159 ? -6.593 -4.396 -12.343 1.00 55.41 159 ALA A C 1
ATOM 1252 O O . ALA A 1 159 ? -7.808 -4.270 -12.191 1.00 55.41 159 ALA A O 1
ATOM 1253 N N . LYS A 1 160 ? -6.049 -4.590 -13.545 1.00 47.19 160 LYS A N 1
ATOM 1254 C CA . LYS A 1 160 ? -6.859 -5.020 -14.679 1.00 47.19 160 LYS A CA 1
ATOM 1255 C C . LYS A 1 160 ? -7.202 -6.486 -14.450 1.00 47.19 160 LYS A C 1
ATOM 1257 O O . LYS A 1 160 ? -6.293 -7.293 -14.273 1.00 47.19 160 LYS A O 1
ATOM 1262 N N . LEU A 1 161 ? -8.493 -6.810 -14.470 1.00 40.28 161 LEU A N 1
ATOM 1263 C CA . LEU A 1 161 ? -8.945 -8.184 -14.656 1.00 40.28 161 LEU A CA 1
ATOM 1264 C C . LEU A 1 161 ? -8.247 -8.717 -15.911 1.00 40.28 161 LEU A C 1
ATOM 1266 O O . LEU A 1 161 ? -8.416 -8.151 -16.993 1.00 40.28 161 LEU A O 1
ATOM 1270 N N . ALA A 1 162 ? -7.421 -9.749 -15.759 1.00 39.19 162 ALA A N 1
ATOM 1271 C CA . ALA A 1 162 ? -7.082 -10.590 -16.891 1.00 39.19 162 ALA A CA 1
ATOM 1272 C C . ALA A 1 162 ? -8.359 -11.378 -17.200 1.00 39.19 162 ALA A C 1
ATOM 1274 O O . ALA A 1 162 ? -8.705 -12.302 -16.467 1.00 39.19 162 ALA A O 1
ATOM 1275 N N . ILE A 1 163 ? -9.112 -10.900 -18.191 1.00 33.91 163 ILE A N 1
ATOM 1276 C CA . ILE A 1 163 ? -10.203 -11.647 -18.821 1.00 33.91 163 ILE A CA 1
ATOM 1277 C C . ILE A 1 163 ? -9.604 -12.433 -19.979 1.00 33.91 163 ILE A C 1
ATOM 1279 O O . ILE A 1 163 ? -8.796 -11.818 -20.717 1.00 33.91 163 ILE A O 1
#

Secondary structure (DSSP, 8-state):
-----------------------S-HHHHHHHHHHHH-SSSEEEE--TTS---GGGEEE--SSPPSS-EEE--B-TTSEEEEEEEEE-TTSTTHHHHHHHHHHHHHHTT---EEEE-TTS-EEEEEEEEEEEEHHHHHHHHHHHTTT-TTEE-HHHHT-----

Sequence (163 aa):
MNKYRDSHALLSTGTYRFASDSTVSADAQWSFFASKIAGRANYRWMNAEGKYLPSNERFIGDLSPARPAAVMIYSADGRAQTICLDFDAKFPSLHDDIAACQTWLDSFNVLYVVDQSISGGQHVYIPLSESMSCVDARYFVEHLATHWKSLDASPHRVAKLAI

Foldseek 3Di:
DDDDDDDDPPPPLDPPPPPDPDPDDPLQVQQPVLVQQALDQKKFFADPVRDRDPVRIDGRDSGDDPGDIGHHQAHPQQWGQKQKWKFAPVDPCQVVLVVVVSVVCSVVVFDWYWDADPNRIIMIIGGDPDIDGLVVSLVVQVVSCVVGVRTDSVSSVPDDPPD